Protein AF-A0A820P2Y1-F1 (afdb_monomer_lite)

Organism: NCBI:txid392033

Sequence (65 aa):
MADLREIGEESLPEITKLDETTKPYIVQLHETRNVTAPKDKETSSNKPHLYRYNKSISNGKNKKL

Structure (mmCIF, N/CA/C/O backbone):
data_AF-A0A820P2Y1-F1
#
_entry.id   AF-A0A820P2Y1-F1
#
loop_
_atom_site.group_PDB
_atom_site.id
_atom_site.type_symbol
_atom_site.label_atom_id
_atom_site.label_alt_id
_atom_site.label_comp_id
_atom_site.label_asym_id
_atom_site.label_entity_id
_atom_site.label_seq_id
_atom_site.pdbx_PDB_ins_code
_atom_site.Cartn_x
_atom_site.Cartn_y
_atom_site.Cartn_z
_atom_site.occupancy
_atom_site.B_iso_or_equiv
_atom_site.auth_seq_id
_atom_site.auth_comp_id
_atom_site.auth_asym_id
_atom_site.auth_atom_id
_atom_site.pdbx_PDB_model_num
ATOM 1 N N . MET A 1 1 ? 7.448 13.399 13.237 1.00 68.75 1 MET A N 1
ATOM 2 C CA . MET A 1 1 ? 6.347 12.705 12.536 1.00 68.75 1 MET A CA 1
ATOM 3 C C . MET A 1 1 ? 6.149 11.391 13.272 1.00 68.75 1 MET A C 1
ATOM 5 O O . MET A 1 1 ? 7.142 10.702 13.452 1.00 68.75 1 MET A O 1
ATOM 9 N N . ALA A 1 2 ? 4.966 11.131 13.830 1.00 82.81 2 ALA A N 1
ATOM 10 C CA . ALA A 1 2 ? 4.743 9.946 14.667 1.00 82.81 2 ALA A CA 1
ATOM 11 C C . ALA A 1 2 ? 4.631 8.670 13.809 1.00 82.81 2 ALA A C 1
ATOM 13 O O . AL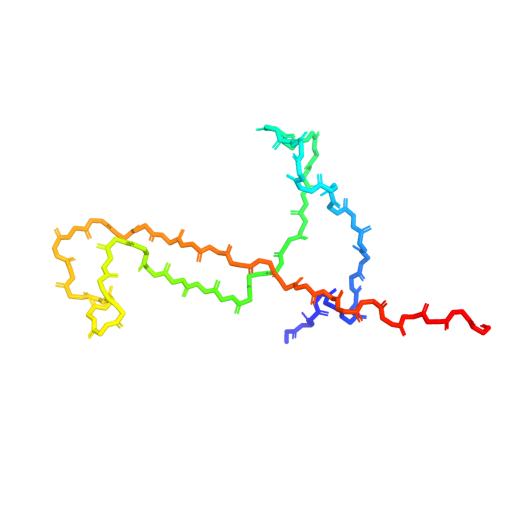A A 1 2 ? 4.095 8.735 12.702 1.00 82.81 2 ALA A O 1
ATOM 14 N N . ASP A 1 3 ? 5.150 7.540 14.302 1.00 87.44 3 ASP A N 1
ATOM 15 C CA . ASP A 1 3 ? 5.135 6.242 13.613 1.00 87.44 3 ASP A CA 1
ATOM 16 C C . ASP A 1 3 ? 3.870 5.447 13.974 1.00 87.44 3 ASP A C 1
ATOM 18 O O . ASP A 1 3 ? 3.625 5.142 15.141 1.00 87.44 3 ASP A O 1
ATOM 22 N N . LEU A 1 4 ? 3.057 5.082 12.978 1.00 88.06 4 LEU A N 1
ATOM 23 C CA . LEU A 1 4 ? 1.804 4.346 13.171 1.00 88.06 4 LEU A CA 1
ATOM 24 C C . LEU A 1 4 ? 2.003 2.935 13.738 1.00 88.06 4 LEU A C 1
ATOM 26 O O . LEU A 1 4 ? 1.034 2.352 14.212 1.00 88.06 4 LEU A O 1
ATOM 30 N N . ARG A 1 5 ? 3.222 2.380 13.733 1.00 86.19 5 ARG A N 1
ATOM 31 C CA . ARG A 1 5 ? 3.526 1.141 14.471 1.00 86.19 5 ARG A CA 1
ATOM 32 C C . ARG A 1 5 ? 3.508 1.333 15.985 1.00 86.19 5 ARG A C 1
ATOM 34 O O . ARG A 1 5 ? 3.305 0.360 16.703 1.00 86.19 5 ARG A O 1
ATOM 41 N N . GLU A 1 6 ? 3.773 2.551 16.449 1.00 87.69 6 GLU A N 1
ATOM 42 C CA . GLU A 1 6 ? 3.873 2.895 17.869 1.00 87.69 6 GLU A CA 1
ATOM 43 C C . GLU A 1 6 ? 2.565 3.482 18.400 1.00 87.69 6 GLU A C 1
ATOM 45 O O . GLU A 1 6 ? 2.174 3.192 19.526 1.00 87.69 6 GLU A O 1
ATOM 50 N N . ILE A 1 7 ? 1.892 4.303 17.586 1.00 86.75 7 ILE A N 1
ATOM 51 C CA . ILE A 1 7 ? 0.704 5.063 18.008 1.00 86.75 7 ILE A CA 1
ATOM 52 C C . ILE A 1 7 ? -0.608 4.599 17.360 1.00 86.75 7 ILE A C 1
ATOM 54 O O . ILE A 1 7 ? -1.667 5.119 17.701 1.00 86.75 7 ILE A O 1
ATOM 58 N N . GLY A 1 8 ? -0.550 3.695 16.380 1.00 84.12 8 GLY A N 1
ATOM 59 C CA . GLY A 1 8 ? -1.712 3.243 15.617 1.00 84.12 8 GLY A CA 1
ATOM 60 C C . GLY A 1 8 ? -2.274 1.906 16.098 1.00 84.12 8 GLY A C 1
ATOM 61 O O . GLY A 1 8 ? -1.587 1.109 16.732 1.00 84.12 8 GLY A O 1
ATOM 62 N N . GLU A 1 9 ? -3.527 1.639 15.729 1.00 84.88 9 GLU A N 1
ATOM 63 C CA . GLU A 1 9 ? -4.198 0.357 15.959 1.00 84.88 9 GLU A CA 1
ATOM 64 C C . GLU A 1 9 ? -4.335 -0.438 14.652 1.00 84.88 9 GLU A C 1
ATOM 66 O O . GLU A 1 9 ? -4.581 0.117 13.572 1.00 84.88 9 GLU A O 1
ATOM 71 N N . GLU A 1 10 ? -4.196 -1.763 14.738 1.00 83.06 10 GLU A N 1
ATOM 72 C CA . GLU A 1 10 ? -4.376 -2.646 13.588 1.00 83.06 10 GLU A CA 1
ATOM 73 C C . GLU A 1 10 ? -5.852 -2.701 13.176 1.00 83.06 10 GLU A C 1
ATOM 75 O O . GLU A 1 10 ? -6.693 -3.292 13.845 1.00 83.06 10 GLU A O 1
ATOM 80 N N . SER A 1 11 ? -6.166 -2.053 12.053 1.00 81.75 11 SER A N 1
ATOM 81 C CA . SER A 1 11 ? -7.537 -1.924 11.539 1.00 81.75 11 SER A CA 1
ATOM 82 C C . SER A 1 11 ? -7.701 -2.379 10.088 1.00 81.75 11 SER A C 1
ATOM 84 O O . SER A 1 11 ? -8.830 -2.505 9.604 1.00 81.75 11 SER A O 1
ATOM 86 N N . LEU A 1 12 ? -6.586 -2.620 9.389 1.00 79.75 12 LEU A N 1
ATOM 87 C CA . LEU A 1 12 ? -6.595 -3.099 8.012 1.00 79.75 12 LEU A CA 1
ATOM 88 C C . LEU A 1 12 ? -7.009 -4.579 7.970 1.00 79.75 12 LEU A C 1
ATOM 90 O O . LEU A 1 12 ? -6.522 -5.358 8.786 1.00 79.75 12 LEU A O 1
ATOM 94 N N . PRO A 1 13 ? -7.874 -4.970 7.022 1.00 76.62 13 PRO A N 1
ATOM 95 C CA . PRO A 1 13 ? -8.328 -6.349 6.881 1.00 76.62 13 PRO A CA 1
ATOM 96 C C . PRO A 1 13 ? -7.176 -7.273 6.471 1.00 76.62 13 PRO A C 1
ATOM 98 O O . PRO A 1 13 ? -6.202 -6.833 5.851 1.00 76.62 13 PRO A O 1
ATOM 101 N N . GLU A 1 14 ? -7.297 -8.564 6.784 1.00 74.81 14 GLU A N 1
ATOM 102 C CA . GLU A 1 14 ? -6.347 -9.571 6.311 1.00 74.81 14 GLU A CA 1
ATOM 103 C C . GLU A 1 14 ? -6.346 -9.602 4.773 1.00 74.81 14 GLU A C 1
ATOM 105 O O . GLU A 1 14 ? -7.353 -9.867 4.118 1.00 74.81 14 GLU A O 1
ATOM 110 N N . ILE A 1 15 ? -5.187 -9.280 4.194 1.00 64.56 15 ILE A N 1
ATOM 111 C CA . ILE A 1 15 ? -5.020 -8.884 2.784 1.00 64.56 15 ILE A CA 1
ATOM 112 C C . ILE A 1 15 ? -5.218 -10.064 1.813 1.00 64.56 15 ILE A C 1
ATOM 114 O O . ILE A 1 15 ? -5.301 -9.879 0.604 1.00 64.56 15 ILE A O 1
ATOM 118 N N . THR A 1 16 ? -5.316 -11.300 2.305 1.00 57.97 16 THR A N 1
ATOM 119 C CA . THR A 1 16 ? -5.333 -12.494 1.450 1.00 57.97 16 THR A CA 1
ATOM 120 C C . THR A 1 16 ? -6.610 -12.663 0.621 1.00 57.97 16 THR A C 1
ATOM 122 O O . THR A 1 16 ? -6.611 -13.529 -0.253 1.00 57.97 16 THR A O 1
ATOM 125 N N . LYS A 1 17 ? -7.677 -11.876 0.849 1.00 53.91 17 LYS A N 1
ATOM 126 C CA . LYS A 1 17 ? -8.967 -12.018 0.137 1.00 53.91 17 LYS A CA 1
ATOM 127 C C . LYS A 1 17 ? -9.798 -10.727 0.027 1.00 53.91 17 LYS A C 1
ATOM 129 O O . LYS A 1 17 ? -11.001 -10.772 0.281 1.00 53.91 17 LYS A O 1
ATOM 134 N N . LEU A 1 18 ? -9.205 -9.579 -0.299 1.00 64.44 18 LEU A N 1
ATOM 135 C CA . LEU A 1 18 ? -9.998 -8.354 -0.466 1.00 64.44 18 LEU A CA 1
ATOM 136 C C . LEU A 1 18 ? -9.715 -7.661 -1.800 1.00 64.44 18 LEU A C 1
ATOM 138 O O . LEU A 1 18 ? -8.655 -7.068 -1.978 1.00 64.44 18 LEU A O 1
ATOM 142 N N . ASP A 1 19 ? -10.692 -7.725 -2.704 1.00 68.88 19 ASP A N 1
ATOM 143 C CA . ASP A 1 19 ? -10.664 -7.014 -3.988 1.00 68.88 19 ASP A CA 1
ATOM 144 C C . ASP A 1 19 ? -11.027 -5.524 -3.822 1.00 68.88 19 ASP A C 1
ATOM 146 O O . ASP A 1 19 ? -10.646 -4.693 -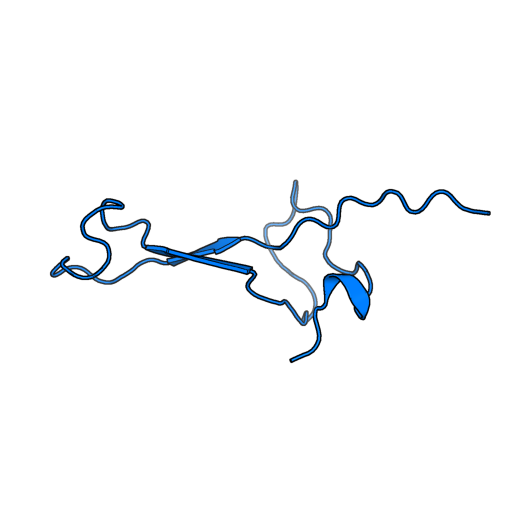4.644 1.00 68.88 19 ASP A O 1
ATOM 150 N N . GLU A 1 20 ? -11.713 -5.162 -2.728 1.00 75.44 20 GLU A N 1
ATOM 151 C CA . GLU A 1 20 ? -12.215 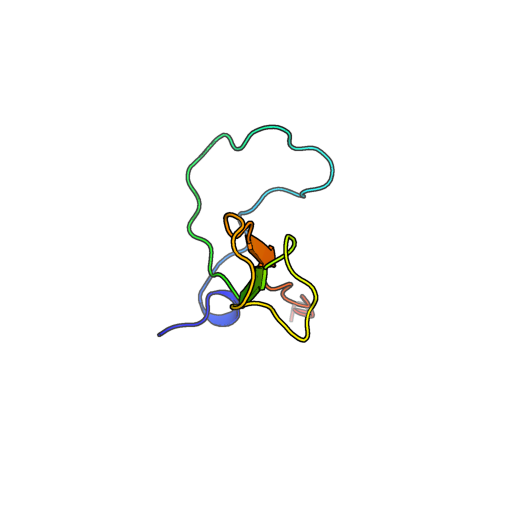-3.808 -2.469 1.00 75.44 20 GLU A CA 1
ATOM 152 C C . GLU A 1 20 ? -12.144 -3.436 -0.983 1.00 75.44 20 GLU A C 1
ATOM 154 O O . GLU A 1 20 ? -12.454 -4.242 -0.107 1.00 75.44 20 GLU A O 1
ATOM 159 N N . THR A 1 21 ? -11.796 -2.186 -0.668 1.00 74.31 21 THR A N 1
ATOM 160 C CA . THR A 1 21 ? -11.849 -1.666 0.707 1.00 74.31 21 THR A CA 1
ATOM 161 C C . THR A 1 21 ? -13.171 -0.950 0.965 1.00 74.31 21 THR A C 1
ATOM 163 O O . THR A 1 21 ? -13.501 0.008 0.271 1.00 74.31 21 THR A O 1
ATOM 166 N N . THR A 1 22 ? -13.899 -1.352 2.006 1.00 79.75 22 THR A N 1
ATOM 167 C CA . THR A 1 22 ? -15.252 -0.844 2.306 1.00 79.75 22 THR A CA 1
ATOM 168 C C . THR A 1 22 ? -15.290 0.452 3.124 1.00 79.75 22 THR A C 1
ATOM 170 O O . THR A 1 22 ? -16.361 1.028 3.308 1.00 79.75 22 THR A O 1
ATOM 173 N N . LYS A 1 23 ? -14.148 0.924 3.640 1.00 83.44 23 LYS A N 1
ATOM 174 C CA . LYS A 1 23 ? -14.047 2.134 4.474 1.00 83.44 23 LYS A CA 1
ATOM 175 C C . LYS A 1 23 ? -12.702 2.848 4.279 1.00 83.44 23 LYS A C 1
ATOM 177 O O . LYS A 1 23 ? -11.747 2.204 3.844 1.00 83.44 23 LYS A O 1
ATOM 182 N N . PRO A 1 24 ? -12.596 4.153 4.594 1.00 86.56 24 PRO A N 1
ATOM 183 C CA . PRO A 1 24 ? -11.321 4.863 4.542 1.00 86.56 24 PRO A CA 1
ATOM 184 C C . PRO A 1 24 ? -10.366 4.386 5.645 1.00 86.56 24 PRO A C 1
ATOM 186 O O . PRO A 1 24 ? -10.787 4.084 6.762 1.00 86.56 24 PRO A O 1
ATOM 189 N N . TYR A 1 25 ? -9.068 4.375 5.336 1.00 86.25 25 TYR A N 1
ATOM 190 C CA . TYR A 1 25 ? -7.998 4.013 6.264 1.00 86.25 25 TYR A CA 1
ATOM 191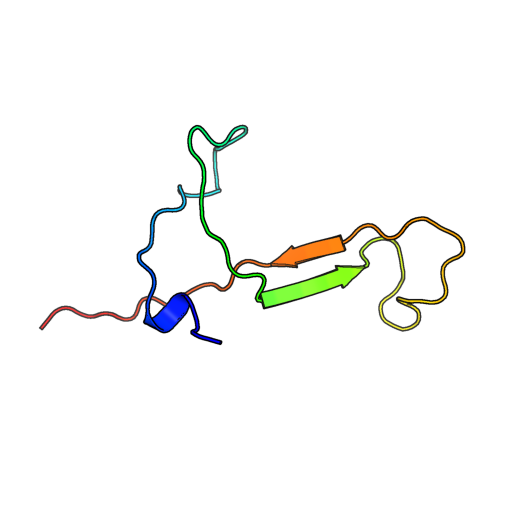 C C . TYR A 1 25 ? -6.873 5.043 6.219 1.00 86.25 25 TYR A C 1
ATOM 193 O O . TYR A 1 25 ? -6.508 5.530 5.150 1.00 86.25 25 TYR A O 1
ATOM 201 N N . ILE A 1 26 ? -6.285 5.324 7.380 1.00 87.56 26 ILE A N 1
ATOM 202 C CA . ILE A 1 26 ? -5.030 6.070 7.475 1.00 87.56 26 ILE A CA 1
ATOM 203 C C . ILE A 1 26 ? -3.891 5.053 7.415 1.00 87.56 26 ILE A C 1
ATOM 205 O O . ILE A 1 26 ? -3.834 4.128 8.223 1.00 87.56 26 ILE A O 1
ATOM 209 N N . VAL A 1 27 ? -2.989 5.218 6.447 1.00 86.75 27 VAL A N 1
ATOM 210 C CA . VAL A 1 27 ? -1.837 4.332 6.240 1.00 86.75 27 VAL A CA 1
ATOM 211 C C . VAL A 1 27 ? -0.547 5.140 6.177 1.00 86.75 27 VAL A C 1
ATOM 213 O O . VAL A 1 27 ? -0.518 6.241 5.632 1.00 8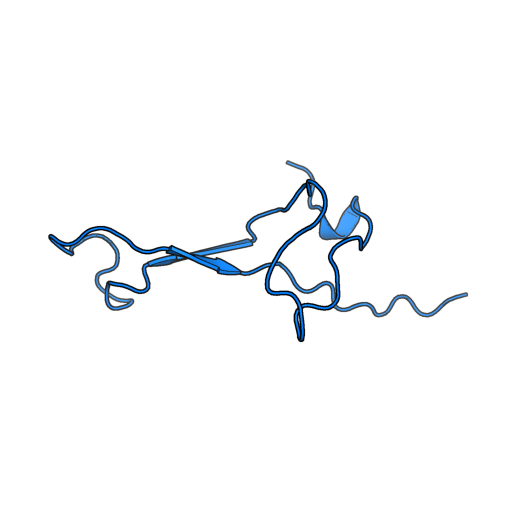6.75 27 VAL A O 1
ATOM 216 N N . GLN A 1 28 ? 0.536 4.579 6.713 1.00 86.88 28 GLN A N 1
ATOM 217 C CA . GLN A 1 28 ? 1.872 5.159 6.615 1.00 86.88 28 GLN A CA 1
ATOM 218 C C . GLN A 1 28 ? 2.695 4.380 5.591 1.00 86.88 28 GLN A C 1
ATOM 220 O O . GLN A 1 28 ? 2.853 3.161 5.695 1.00 86.88 28 GLN A O 1
ATOM 225 N N . LEU A 1 29 ? 3.226 5.097 4.600 1.00 87.06 29 LEU A N 1
ATOM 226 C CA . LEU A 1 29 ? 4.122 4.534 3.596 1.00 87.06 29 LEU A CA 1
ATOM 227 C C . LEU A 1 29 ? 5.509 4.354 4.216 1.00 87.06 29 LEU A C 1
ATOM 229 O O . LEU A 1 29 ? 6.085 5.314 4.722 1.00 87.06 29 LEU A O 1
ATOM 233 N N . HIS A 1 30 ? 6.033 3.129 4.188 1.00 82.06 30 HIS A N 1
ATOM 234 C CA . HIS A 1 30 ? 7.336 2.822 4.783 1.00 82.06 30 HIS A CA 1
ATOM 235 C C . HIS A 1 30 ? 8.467 2.848 3.752 1.00 82.06 30 HIS A C 1
ATOM 237 O O . HIS A 1 30 ? 9.556 3.342 4.017 1.00 82.06 30 HIS A O 1
ATOM 243 N N . GLU A 1 31 ? 8.207 2.304 2.567 1.00 84.56 31 GLU A N 1
ATOM 244 C CA . GLU A 1 31 ? 9.162 2.267 1.466 1.00 84.56 31 GLU A CA 1
ATOM 245 C C . GLU A 1 31 ? 8.407 2.410 0.146 1.00 84.56 31 GLU A C 1
ATOM 247 O O . GLU A 1 31 ? 7.336 1.818 -0.044 1.00 84.56 31 GLU A O 1
ATOM 252 N N . THR A 1 32 ? 8.989 3.188 -0.763 1.00 84.31 32 THR A N 1
ATOM 253 C CA . THR A 1 32 ? 8.494 3.407 -2.120 1.00 84.31 32 THR A CA 1
ATOM 254 C C . THR A 1 32 ? 9.572 2.999 -3.104 1.00 84.31 32 THR A C 1
ATOM 256 O O . THR A 1 32 ? 10.700 3.470 -2.990 1.00 84.31 32 THR A O 1
ATOM 259 N N . ARG A 1 33 ? 9.234 2.172 -4.093 1.00 84.69 33 ARG A N 1
ATOM 260 C CA . ARG A 1 33 ? 10.180 1.791 -5.152 1.00 84.69 33 ARG A CA 1
ATOM 261 C C . ARG A 1 33 ? 9.545 1.895 -6.525 1.00 84.69 33 ARG A C 1
ATOM 263 O O . ARG A 1 33 ? 8.377 1.530 -6.677 1.00 84.69 33 ARG A O 1
ATOM 270 N N . ASN A 1 34 ? 10.306 2.336 -7.521 1.00 85.31 34 ASN A N 1
ATOM 271 C CA . ASN A 1 34 ? 9.848 2.335 -8.905 1.00 85.31 34 ASN A CA 1
ATOM 272 C C . ASN A 1 34 ? 9.950 0.914 -9.487 1.00 85.31 34 ASN A C 1
ATOM 274 O O . ASN A 1 34 ? 11.045 0.408 -9.694 1.00 85.31 34 ASN A O 1
ATOM 278 N N . VAL A 1 35 ? 8.823 0.263 -9.773 1.00 85.62 35 VAL A N 1
ATOM 279 C CA . VAL A 1 35 ? 8.805 -1.090 -10.360 1.00 85.62 35 VAL A CA 1
ATOM 280 C C . VAL A 1 35 ? 8.923 -1.100 -11.882 1.00 85.62 35 VAL A C 1
ATOM 282 O O . VAL A 1 35 ? 9.126 -2.157 -12.470 1.00 85.62 35 VAL A O 1
ATOM 285 N N . THR A 1 36 ? 8.814 0.059 -12.532 1.00 84.25 36 THR A N 1
ATOM 286 C CA . THR A 1 36 ? 9.002 0.182 -13.991 1.00 84.25 36 THR A CA 1
ATOM 287 C C . THR A 1 36 ? 10.445 0.439 -14.408 1.00 84.25 36 THR A C 1
ATOM 289 O O . THR A 1 36 ? 10.749 0.389 -15.600 1.00 84.25 36 THR A O 1
ATOM 292 N N . ALA A 1 37 ? 11.338 0.703 -13.453 1.00 83.25 37 ALA A N 1
ATOM 293 C CA . ALA A 1 37 ? 12.754 0.926 -13.702 1.00 83.25 37 ALA A CA 1
ATOM 294 C C . ALA A 1 37 ? 13.609 -0.092 -12.930 1.00 83.25 37 ALA A C 1
ATOM 296 O O . ALA A 1 37 ? 13.212 -0.542 -11.854 1.00 83.25 37 ALA A O 1
ATOM 297 N N . PRO A 1 38 ? 14.784 -0.471 -13.459 1.00 82.25 38 PRO A N 1
ATOM 298 C CA . PRO A 1 38 ? 15.737 -1.272 -12.706 1.00 82.25 38 PRO A CA 1
ATOM 299 C C . PRO A 1 38 ? 16.280 -0.474 -11.512 1.00 82.25 38 PRO A C 1
ATOM 301 O O . PRO A 1 38 ? 16.404 0.750 -11.576 1.00 82.25 38 PRO A O 1
ATOM 304 N N . LYS A 1 39 ? 16.646 -1.192 -10.446 1.00 80.19 39 LYS A N 1
ATOM 305 C CA . LYS A 1 39 ? 17.067 -0.629 -9.151 1.00 80.19 39 LYS A CA 1
ATOM 306 C C . LYS A 1 39 ? 18.232 0.364 -9.257 1.00 80.19 39 LYS A C 1
ATOM 308 O O . LYS A 1 39 ? 18.289 1.333 -8.515 1.00 80.19 39 LYS A O 1
ATOM 313 N N . ASP A 1 40 ? 19.130 0.162 -10.217 1.00 79.31 40 ASP A N 1
ATOM 314 C CA . ASP A 1 40 ? 20.310 1.018 -10.393 1.00 79.31 40 ASP A CA 1
ATOM 315 C C . ASP A 1 40 ? 20.019 2.295 -11.206 1.00 79.31 40 ASP A C 1
ATOM 317 O O . ASP A 1 40 ? 20.890 3.150 -11.355 1.00 79.31 40 ASP A O 1
ATOM 321 N N . LYS A 1 41 ? 18.809 2.434 -11.773 1.00 74.25 41 LYS A N 1
ATOM 322 C CA . LYS A 1 41 ? 18.406 3.566 -12.630 1.00 74.25 41 LYS A CA 1
ATOM 323 C C . LYS A 1 41 ? 16.957 3.997 -12.386 1.00 74.25 41 LYS A C 1
ATOM 325 O O . LYS A 1 41 ? 16.210 4.238 -13.335 1.00 74.25 41 LYS A O 1
ATOM 330 N N . GLU A 1 42 ? 16.552 4.114 -11.122 1.00 67.69 42 GLU A N 1
ATOM 331 C CA . GLU A 1 42 ? 15.152 4.380 -10.752 1.00 67.69 42 GLU A CA 1
ATOM 332 C C . GLU A 1 42 ? 14.580 5.695 -11.313 1.00 67.69 42 GLU A C 1
ATOM 334 O O . GLU A 1 42 ? 13.374 5.776 -11.561 1.00 67.69 42 GLU A O 1
ATOM 339 N N . THR A 1 43 ? 15.437 6.697 -11.547 1.00 67.00 43 THR A N 1
ATOM 340 C CA . THR A 1 43 ? 15.082 8.062 -11.984 1.00 67.00 43 THR A CA 1
ATOM 341 C C . THR A 1 43 ? 15.300 8.327 -13.475 1.00 67.00 43 THR A C 1
ATOM 343 O O . THR A 1 43 ? 14.861 9.351 -13.984 1.00 67.00 43 THR A O 1
ATOM 346 N N . SER A 1 44 ? 15.980 7.427 -14.191 1.00 63.78 44 SER A N 1
ATOM 347 C CA . SER A 1 44 ? 16.503 7.686 -15.545 1.00 63.78 44 SER A CA 1
ATOM 348 C C . SER A 1 44 ? 15.644 7.081 -16.664 1.00 63.78 44 SER A C 1
ATOM 350 O O . SER A 1 44 ? 16.096 6.954 -17.804 1.00 63.78 44 SER A O 1
ATOM 352 N N . SER A 1 45 ? 14.420 6.657 -16.363 1.00 62.94 45 SER A N 1
ATOM 353 C CA . SER A 1 45 ? 13.539 6.051 -17.359 1.00 62.94 45 SER A CA 1
ATOM 354 C C . SER A 1 45 ? 12.683 7.127 -18.026 1.00 62.94 45 SER A C 1
ATOM 356 O O . SER A 1 45 ? 11.904 7.784 -17.348 1.00 62.94 45 SER A O 1
ATOM 358 N N . ASN A 1 46 ? 12.729 7.250 -19.358 1.00 73.25 46 ASN A N 1
ATOM 359 C CA . ASN A 1 46 ? 11.778 8.063 -20.144 1.00 73.25 46 ASN A CA 1
ATOM 360 C C . ASN A 1 46 ? 10.345 7.473 -20.153 1.00 73.25 46 ASN A C 1
ATOM 362 O O . ASN A 1 46 ? 9.558 7.739 -21.059 1.00 73.25 46 ASN A O 1
ATOM 366 N N . LYS A 1 47 ? 10.013 6.615 -19.184 1.00 74.19 47 LYS A N 1
ATOM 367 C CA . LYS A 1 47 ? 8.704 5.981 -19.015 1.00 74.19 47 LYS A CA 1
ATOM 368 C C . LYS A 1 47 ? 8.065 6.489 -17.721 1.00 74.19 47 LYS A C 1
ATOM 370 O O . LYS A 1 47 ? 8.798 6.785 -16.779 1.00 74.19 47 LYS A O 1
ATOM 375 N N . PRO A 1 48 ? 6.724 6.532 -17.637 1.00 82.31 48 PRO A N 1
ATOM 376 C CA . PRO A 1 48 ? 6.036 6.852 -16.392 1.00 82.31 48 PRO A CA 1
ATOM 377 C C . PRO A 1 48 ? 6.500 5.953 -15.243 1.00 82.31 48 PRO A C 1
ATOM 379 O O . PRO A 1 48 ? 6.663 4.746 -15.426 1.00 82.31 48 PRO A O 1
ATOM 382 N N . HIS A 1 49 ? 6.685 6.541 -14.063 1.00 84.44 49 HIS A N 1
ATOM 383 C CA . HIS A 1 49 ? 7.033 5.801 -12.857 1.00 84.44 49 HIS A CA 1
ATOM 384 C C . HIS A 1 49 ? 5.806 5.060 -12.321 1.00 84.44 49 HIS A C 1
ATOM 386 O O . HIS A 1 49 ? 4.783 5.677 -12.027 1.00 84.44 49 HIS A O 1
ATOM 392 N N . LEU A 1 50 ? 5.924 3.747 -12.132 1.00 87.31 50 LEU A N 1
ATOM 393 C CA . LEU A 1 50 ? 4.974 2.966 -11.343 1.00 87.31 50 LEU A CA 1
ATOM 394 C C . LEU A 1 50 ? 5.604 2.648 -9.992 1.00 87.31 50 LEU A C 1
ATOM 396 O O . LEU A 1 50 ? 6.620 1.955 -9.933 1.00 87.31 50 LEU A O 1
ATOM 400 N N . TYR A 1 51 ? 5.008 3.135 -8.907 1.00 86.50 51 TYR A N 1
ATOM 401 C CA . TYR A 1 51 ? 5.524 2.903 -7.562 1.00 86.50 51 TYR A CA 1
ATOM 402 C C . TYR A 1 51 ? 4.838 1.717 -6.890 1.00 86.50 51 TYR A C 1
ATOM 404 O O . TYR A 1 51 ? 3.618 1.580 -6.930 1.00 86.50 51 TYR A O 1
ATOM 412 N N . ARG A 1 52 ? 5.631 0.876 -6.222 1.00 85.38 52 ARG A N 1
ATOM 413 C CA . ARG A 1 52 ? 5.125 -0.084 -5.238 1.00 85.38 52 ARG A CA 1
ATOM 414 C C . ARG A 1 52 ? 5.343 0.476 -3.841 1.00 85.38 52 ARG A C 1
ATOM 416 O O . ARG A 1 52 ? 6.472 0.819 -3.490 1.00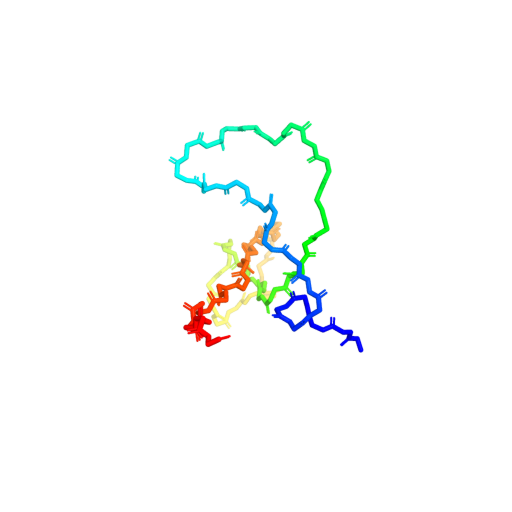 85.38 52 ARG A O 1
ATOM 423 N N . TYR A 1 53 ? 4.271 0.495 -3.059 1.00 84.56 53 TYR A N 1
ATOM 424 C CA . TYR A 1 53 ? 4.268 0.899 -1.659 1.00 84.56 53 TYR A CA 1
ATOM 425 C C . TYR A 1 53 ? 4.214 -0.338 -0.768 1.00 84.56 53 TYR A C 1
ATOM 427 O O . TYR A 1 53 ? 3.357 -1.201 -0.962 1.00 84.56 53 TYR A O 1
ATOM 435 N N . ASN A 1 54 ? 5.112 -0.430 0.210 1.00 76.75 54 ASN A N 1
ATOM 436 C CA . ASN A 1 54 ? 5.066 -1.498 1.206 1.00 76.75 54 ASN A CA 1
ATOM 437 C C . ASN A 1 54 ? 4.447 -0.953 2.508 1.00 76.75 54 ASN A C 1
ATOM 439 O O . ASN A 1 54 ? 4.877 0.089 3.015 1.00 76.75 54 ASN A O 1
ATOM 443 N N . LYS A 1 55 ? 3.463 -1.673 3.068 1.00 70.31 55 LYS A N 1
ATOM 444 C CA . LYS A 1 55 ? 2.996 -1.459 4.448 1.00 70.31 55 LYS A CA 1
ATOM 445 C C . LYS A 1 55 ? 4.086 -1.945 5.405 1.00 70.31 55 LYS A C 1
ATOM 447 O O . LYS A 1 55 ? 4.714 -2.974 5.158 1.00 70.31 55 LYS A O 1
ATOM 452 N N . SER A 1 56 ? 4.289 -1.234 6.510 1.00 62.34 56 SER A N 1
ATOM 453 C CA . SER A 1 56 ? 5.115 -1.756 7.597 1.00 62.34 56 SER A CA 1
ATOM 454 C C . SER A 1 56 ? 4.403 -2.925 8.287 1.00 62.34 56 SER A C 1
ATOM 456 O O . SER A 1 56 ? 3.244 -2.800 8.684 1.00 62.34 56 SER A O 1
ATOM 458 N N . ILE A 1 57 ? 5.077 -4.067 8.410 1.00 59.38 57 ILE A N 1
ATOM 459 C CA . ILE A 1 57 ? 4.578 -5.214 9.173 1.00 59.38 57 ILE A CA 1
ATOM 460 C C . ILE A 1 57 ? 5.009 -4.986 10.621 1.00 59.38 57 ILE A C 1
ATOM 462 O O . ILE A 1 57 ? 6.204 -5.003 10.923 1.00 59.38 57 ILE A O 1
ATOM 466 N N . SER A 1 58 ? 4.058 -4.732 11.520 1.00 57.44 58 SER A N 1
ATOM 467 C CA . SER A 1 58 ? 4.331 -4.798 12.951 1.00 57.44 58 SER A CA 1
ATOM 468 C C . SER A 1 58 ? 4.548 -6.270 13.304 1.00 57.44 58 SER A C 1
ATOM 470 O O . SER A 1 58 ? 3.646 -7.098 13.203 1.00 57.44 58 SER A O 1
ATOM 472 N N . ASN A 1 59 ? 5.767 -6.634 13.701 1.00 47.72 59 ASN A N 1
ATOM 473 C CA . ASN A 1 59 ? 6.014 -7.941 14.301 1.00 47.72 59 ASN A CA 1
ATOM 474 C C . ASN A 1 59 ? 5.359 -7.945 15.686 1.00 47.72 59 ASN A C 1
ATOM 476 O O . ASN A 1 59 ? 5.996 -7.602 16.681 1.00 47.72 59 ASN A O 1
ATOM 480 N N . GLY A 1 60 ? 4.073 -8.290 15.740 1.00 44.72 60 GLY A N 1
ATOM 481 C CA . GLY A 1 60 ? 3.299 -8.413 16.968 1.00 44.72 60 GLY A CA 1
ATOM 482 C C . GLY A 1 60 ? 3.858 -9.499 17.886 1.00 44.72 60 GLY A C 1
ATOM 483 O O . GLY A 1 60 ? 3.363 -10.619 17.918 1.00 44.72 60 GLY A O 1
ATOM 484 N N . LYS A 1 61 ? 4.878 -9.165 18.681 1.00 46.56 61 LYS A N 1
ATOM 485 C CA . LYS A 1 61 ? 5.210 -9.854 19.935 1.00 46.56 61 LYS A CA 1
ATOM 486 C C . LYS A 1 61 ? 4.650 -9.067 21.121 1.00 46.56 61 LYS A C 1
ATOM 488 O O . LYS A 1 61 ? 5.368 -8.802 22.074 1.00 46.56 61 LYS A O 1
ATOM 493 N N . ASN A 1 62 ? 3.362 -8.733 21.100 1.00 47.91 62 ASN A N 1
ATOM 494 C CA . ASN A 1 62 ? 2.679 -8.308 22.322 1.00 47.91 62 ASN A CA 1
ATOM 495 C C . ASN A 1 62 ? 2.092 -9.549 23.004 1.00 47.91 62 ASN A C 1
ATOM 497 O O . ASN A 1 62 ? 0.917 -9.881 22.870 1.00 47.91 62 ASN A O 1
ATOM 501 N N . LYS A 1 63 ? 2.973 -10.277 23.706 1.00 39.12 63 LYS A N 1
ATOM 502 C CA . LYS A 1 63 ? 2.582 -11.242 24.740 1.00 39.12 63 LYS A CA 1
ATOM 503 C C . LYS A 1 63 ? 1.838 -10.452 25.821 1.00 39.12 63 LYS A C 1
ATOM 505 O O . LYS A 1 63 ? 2.431 -9.571 26.432 1.00 39.12 63 LYS A O 1
ATOM 510 N N . LYS A 1 64 ? 0.558 -10.769 26.028 1.00 42.97 64 LYS A N 1
ATOM 511 C CA . LYS A 1 64 ? -0.224 -10.300 27.179 1.00 42.97 64 LYS A CA 1
ATOM 512 C C . LYS A 1 64 ? 0.518 -10.639 28.482 1.00 42.97 64 LYS A C 1
ATOM 514 O O . LYS A 1 64 ? 0.915 -11.793 28.657 1.00 42.97 64 LYS A O 1
ATOM 519 N N . LEU A 1 65 ? 0.660 -9.651 29.361 1.00 37.44 65 LEU A N 1
ATOM 520 C CA . LEU A 1 65 ? 0.774 -9.803 30.813 1.00 37.44 65 LEU A CA 1
ATOM 521 C C . LEU A 1 65 ? -0.379 -9.015 31.429 1.00 37.44 65 LEU A C 1
ATOM 523 O O . LEU A 1 65 ? -0.642 -7.905 30.913 1.00 37.44 65 LEU A O 1
#

pLDDT: mean 74.44, std 13.9, range [37.44, 88.06]

Foldseek 3Di:
DDDCLVVNDPDDDDPPDDPDDPDDDDADFDDKFFPVDPPVQRPPDPDDTDIDTDGDDNPPPPDDD

Secondary structure (DSSP, 8-state):
---HHHH----SPPGGG-SS-SS-----EEEEEESSS-GGGTT--SS---EEEEEP---------

Radius of gyration: 16.06 Å; chains: 1; bounding box: 36×25×51 Å